Protein AF-A0A1B1PFW7-F1 (afdb_monomer_lite)

Radius of gyration: 28.51 Å; chains: 1; bounding box: 40×65×89 Å

Foldseek 3Di:
DDDDPVVVVVVCVVVPPCPPPPPPDDDPVVVCVVDPDDDQPQDDCNVVDQQDCCVRQPVHNDDLVSLCSVVVDNVVSVVVVQVSPQDFPCPVVPAPPPWDWDGDRVDIDTHDDPVDDDD

Sequence (119 aa):
MASHSRGLALLCFLLGFQHPLTAVFMNQEEANSVLHRQRRANSFFEELRSGSLERECKEEQCSFEEAREIFKSTERTRQFWVAYTDGNQCTSNPCQNGGLCVDQL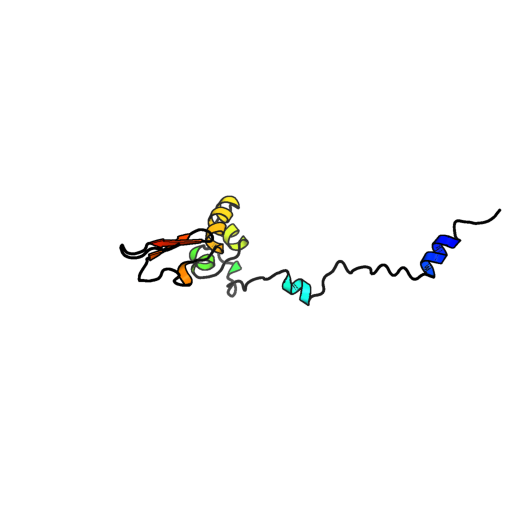QSYICFCLDDFEGR

InterPro domains:
  IPR000152 EGF-type aspartate/asparagine hydroxylation site [PS00010] (101-112)
  IPR000294 Gamma-carboxyglutamic acid-rich (GLA) domain [PF00594] (45-85)
  IPR000294 Gamma-carboxyglutamic acid-rich (GLA) domain [PR00001] (44-57)
  IPR000294 Gamma-carboxyglutamic acid-rich (GLA) domain [PR00001] (58-71)
  IPR000294 Gamma-carboxyglutamic acid-rich (GLA) domain [PR00001] (72-86)
  IPR000294 Gamma-carboxyglutamic acid-rich (GLA) domain [PS00011] (56-81)
  IPR000294 Gamma-carboxyglutamic acid-rich (GLA) domain [PS50998] (40-86)
  IPR000294 Gamma-carboxyglutamic acid-rich (GLA) domain [SM00069] (22-85)
  IPR000742 EGF-like domain [PF00008] (90-118)
  IPR000742 EGF-like domain [PS50026] (86-119)
  IPR017857 Coagulation factor-like, Gla domain superfamily [G3DSA:4.10.740.10] (41-87)
  IPR018097 EGF-like calcium-binding, conserved site [PS01187] (86-110)
  IPR035972 Gamma-carboxyglutamic acid-rich (GLA) domain superfamily [SSF57630] (40-103)
  IPR050442 Peptidase S1 family, coagulation factors [PTHR24278] (9-119)

pLDDT: mean 82.25, std 17.79, range [33.62, 98.25]

Secondary structure (DSSP, 8-state):
----SSHHHHHHHHTT-------SS--HHHHHHH-------PPTTGGGSPP-HHIIIIIS---HHHHHHHH--HHHHHHHHHHHTT--GGGG----TTPEEEEETTEEEEE--TT----

Organism: Elephas maximus (NCBI:txid9783)

Structure (mmCIF, N/CA/C/O backbone):
data_AF-A0A1B1PFW7-F1
#
_entry.id   AF-A0A1B1PFW7-F1
#
loop_
_atom_site.group_PDB
_atom_site.id
_atom_site.type_symbol
_atom_site.label_atom_id
_atom_site.label_alt_id
_atom_site.label_comp_id
_atom_site.label_asym_id
_atom_site.label_entity_id
_atom_site.label_seq_id
_atom_site.pdbx_PDB_ins_code
_atom_site.Cartn_x
_atom_site.Cartn_y
_atom_site.Cartn_z
_atom_site.occupancy
_atom_site.B_iso_or_equiv
_atom_site.auth_seq_id
_atom_site.auth_comp_id
_atom_site.auth_asym_id
_atom_site.auth_atom_id
_atom_site.pdbx_PDB_model_num
ATOM 1 N N . MET A 1 1 ? 13.696 -49.409 61.033 1.00 36.16 1 MET A N 1
ATOM 2 C CA . MET A 1 1 ? 14.524 -49.076 59.852 1.00 36.16 1 MET A CA 1
ATOM 3 C C . MET A 1 1 ? 13.789 -47.972 59.099 1.00 36.16 1 MET A C 1
ATOM 5 O O . MET A 1 1 ? 12.790 -48.239 58.460 1.00 36.16 1 MET A O 1
ATOM 9 N N . ALA A 1 2 ? 13.941 -46.726 59.544 1.00 33.62 2 ALA A N 1
ATOM 10 C CA . ALA A 1 2 ? 14.931 -45.762 59.046 1.00 33.62 2 ALA A CA 1
ATOM 11 C C . ALA A 1 2 ? 14.502 -45.110 57.712 1.00 33.62 2 ALA A C 1
ATOM 13 O O . ALA A 1 2 ? 14.844 -45.564 56.631 1.00 33.62 2 ALA A O 1
ATOM 14 N N . SER A 1 3 ? 13.706 -44.043 57.852 1.00 47.94 3 SER A N 1
ATOM 15 C CA . SER A 1 3 ? 13.808 -42.753 57.150 1.00 47.94 3 SER A CA 1
ATOM 16 C C . SER A 1 3 ? 14.718 -42.699 55.907 1.00 47.94 3 SER A C 1
ATOM 18 O O . SER A 1 3 ? 15.879 -42.306 56.009 1.00 47.94 3 SER A O 1
ATOM 20 N N . HIS A 1 4 ? 14.170 -42.963 54.718 1.00 49.62 4 HIS A N 1
ATOM 21 C CA . HIS A 1 4 ? 14.880 -42.763 53.443 1.00 49.62 4 HIS A CA 1
ATOM 22 C C . HIS A 1 4 ? 14.052 -42.045 52.365 1.00 49.62 4 HIS A C 1
ATOM 24 O O . HIS A 1 4 ? 14.143 -42.348 51.184 1.00 49.62 4 HIS A O 1
ATOM 30 N N . SER A 1 5 ? 13.286 -41.023 52.754 1.00 50.75 5 SER A N 1
ATOM 31 C CA . SER A 1 5 ? 12.630 -40.138 51.765 1.00 50.75 5 SER A CA 1
ATOM 32 C C . SER A 1 5 ? 12.727 -38.646 52.091 1.00 50.75 5 SER A C 1
ATOM 34 O O . SER A 1 5 ? 12.345 -37.815 51.277 1.00 50.75 5 SER A O 1
ATOM 36 N N . ARG A 1 6 ? 13.295 -38.277 53.248 1.00 49.84 6 ARG A N 1
ATOM 37 C CA . ARG A 1 6 ? 13.530 -36.870 53.630 1.00 49.84 6 ARG A CA 1
ATOM 38 C C . ARG A 1 6 ? 14.919 -36.344 53.245 1.00 49.84 6 ARG A C 1
ATOM 40 O O . ARG A 1 6 ? 15.094 -35.137 53.139 1.00 49.84 6 ARG A O 1
ATOM 47 N N . GLY A 1 7 ? 15.887 -37.231 52.993 1.00 47.38 7 GLY A N 1
ATOM 48 C CA . GLY A 1 7 ? 17.261 -36.849 52.635 1.00 47.38 7 GLY A CA 1
ATOM 49 C C . GLY A 1 7 ? 17.407 -36.307 51.209 1.00 47.38 7 GLY A C 1
ATOM 50 O O . GLY A 1 7 ? 18.160 -35.365 50.996 1.00 47.38 7 GLY A O 1
ATOM 51 N N . LEU A 1 8 ? 16.644 -36.840 50.248 1.00 52.03 8 LEU A N 1
ATOM 52 C CA . LEU A 1 8 ? 16.678 -36.391 48.847 1.00 52.03 8 LEU A CA 1
ATOM 53 C C . LEU A 1 8 ? 16.088 -34.985 48.662 1.00 52.03 8 LEU A C 1
ATOM 55 O O . LEU A 1 8 ? 16.629 -34.193 47.899 1.00 52.03 8 LEU A O 1
ATOM 59 N N . ALA A 1 9 ? 15.038 -34.642 49.415 1.00 51.88 9 ALA A N 1
ATOM 60 C CA . ALA A 1 9 ? 14.453 -33.301 49.385 1.00 51.88 9 ALA A CA 1
ATOM 61 C C . ALA A 1 9 ? 15.390 -32.237 49.996 1.00 51.88 9 ALA A C 1
ATOM 63 O O . ALA A 1 9 ? 15.477 -31.125 49.480 1.00 51.88 9 ALA A O 1
ATOM 64 N N . LEU A 1 10 ? 16.135 -32.584 51.056 1.00 53.25 10 LEU A N 1
ATOM 65 C CA . LEU A 1 10 ? 17.157 -31.704 51.639 1.00 53.25 10 LEU A CA 1
ATOM 66 C C . LEU A 1 10 ? 18.414 -31.582 50.761 1.00 53.25 10 LEU A C 1
ATOM 68 O O . LEU A 1 10 ? 19.032 -30.520 50.736 1.00 53.25 10 LEU A O 1
ATOM 72 N N . LEU A 1 11 ? 18.772 -32.626 50.006 1.00 52.47 11 LEU A N 1
ATOM 73 C CA . LEU A 1 11 ? 19.884 -32.582 49.049 1.00 52.47 11 LEU A CA 1
ATOM 74 C C . LEU A 1 11 ? 19.613 -31.622 47.882 1.00 52.47 11 LEU A C 1
ATOM 76 O O . LEU A 1 11 ? 20.530 -30.925 47.462 1.00 52.47 11 LEU A O 1
ATOM 80 N N . CYS A 1 12 ? 18.364 -31.493 47.421 1.00 54.59 12 CYS A N 1
ATOM 81 C CA . CYS A 1 12 ? 17.995 -30.458 46.446 1.00 54.59 12 CYS A CA 1
ATOM 82 C C . CYS A 1 12 ? 18.120 -29.027 47.003 1.00 54.59 12 CYS A C 1
ATOM 84 O O . CYS A 1 12 ? 18.422 -28.112 46.242 1.00 54.59 12 CYS A O 1
ATOM 86 N N . PHE A 1 13 ? 17.939 -28.834 48.316 1.00 52.47 13 PHE A N 1
ATOM 87 C CA . PHE A 1 13 ? 18.110 -27.533 48.980 1.00 52.47 13 PHE A CA 1
ATOM 88 C C . PHE A 1 13 ? 19.586 -27.150 49.185 1.00 52.47 13 PHE A C 1
ATOM 90 O O . PHE A 1 13 ? 19.912 -25.966 49.174 1.00 52.47 13 PHE A O 1
ATOM 97 N N . LEU A 1 14 ? 20.481 -28.132 49.352 1.00 57.41 14 LEU A N 1
ATOM 98 C CA . LEU A 1 14 ? 21.918 -27.906 49.569 1.00 57.41 14 LEU A CA 1
ATOM 99 C C . LEU A 1 14 ? 22.746 -27.898 48.275 1.00 57.41 14 LEU A C 1
ATOM 101 O O . LEU A 1 14 ? 23.817 -27.300 48.251 1.00 57.41 14 LEU A O 1
ATOM 105 N N . LEU A 1 15 ? 22.255 -28.517 47.196 1.00 58.47 15 LEU A N 1
ATOM 106 C CA . LEU A 1 15 ? 22.923 -28.541 45.887 1.00 58.47 15 LEU A CA 1
ATOM 107 C C . LEU A 1 15 ? 22.436 -27.460 44.923 1.00 58.47 15 LEU A C 1
ATOM 109 O O . LEU A 1 15 ? 22.653 -27.597 43.724 1.00 58.47 15 LEU A O 1
ATOM 113 N N . GLY A 1 16 ? 21.793 -26.401 45.430 1.00 57.06 16 GLY A N 1
ATOM 114 C CA . GLY A 1 16 ? 21.559 -25.177 44.669 1.00 57.06 16 GLY A CA 1
ATOM 115 C C . GLY A 1 16 ? 21.078 -25.436 43.245 1.00 57.06 16 GLY A C 1
ATOM 116 O O . GLY A 1 16 ? 21.650 -24.884 42.309 1.00 57.06 16 GLY A O 1
ATOM 117 N N . PHE A 1 17 ? 20.040 -26.263 43.064 1.00 53.50 17 PHE A N 1
ATOM 118 C CA . PHE A 1 17 ? 19.284 -26.252 41.814 1.00 53.50 17 PHE A CA 1
ATOM 119 C C . PHE A 1 17 ? 18.524 -24.923 41.759 1.00 53.50 17 PHE A C 1
ATOM 121 O O . PHE A 1 17 ? 17.306 -24.855 41.911 1.00 53.50 17 PHE A O 1
ATOM 128 N N . GLN A 1 18 ? 19.276 -23.846 41.537 1.00 57.50 18 GLN A N 1
ATOM 129 C CA . GLN A 1 18 ? 18.803 -22.668 40.851 1.00 57.50 18 GLN A CA 1
ATOM 130 C C . GLN A 1 18 ? 18.460 -23.154 39.447 1.00 57.50 18 GLN A C 1
ATOM 132 O O . GLN A 1 18 ? 19.242 -23.016 38.514 1.00 57.50 18 GLN A O 1
ATOM 137 N N . HIS A 1 19 ? 17.284 -23.765 39.290 1.00 55.59 19 HIS A N 1
ATOM 138 C CA . HIS A 1 19 ? 16.594 -23.554 38.035 1.00 55.59 19 HIS A CA 1
ATOM 139 C C . HIS A 1 19 ? 16.508 -22.036 37.928 1.00 55.59 19 HIS A C 1
ATOM 141 O O . HIS A 1 19 ? 15.907 -21.425 38.823 1.00 55.59 19 HIS A O 1
ATOM 147 N N . PRO A 1 20 ? 17.150 -21.398 36.933 1.00 57.84 20 PRO A N 1
ATOM 148 C CA . PRO A 1 20 ? 16.760 -20.043 36.645 1.00 57.84 20 PRO A CA 1
ATOM 149 C C . PRO A 1 20 ? 15.265 -20.170 36.375 1.00 57.84 20 PRO A C 1
ATOM 151 O O . PRO A 1 20 ? 14.850 -20.901 35.474 1.00 57.84 20 PRO A O 1
ATOM 154 N N . LEU A 1 21 ? 14.442 -19.537 37.212 1.00 58.78 21 LEU A N 1
ATOM 155 C CA . LEU A 1 21 ? 13.134 -19.113 36.757 1.00 58.78 21 LEU A CA 1
ATOM 156 C C . LEU A 1 21 ? 13.477 -18.148 35.632 1.00 58.78 21 LEU A C 1
ATOM 158 O O . LEU A 1 21 ? 13.704 -16.965 35.87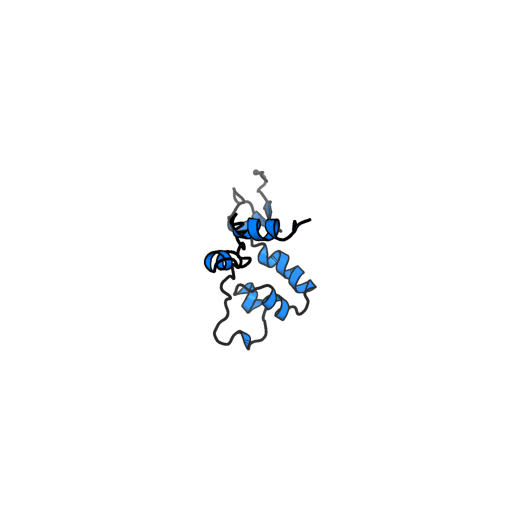1 1.00 58.78 21 LEU A O 1
ATOM 162 N N . THR A 1 22 ? 13.687 -18.699 34.437 1.00 63.56 22 THR A N 1
ATOM 163 C CA . THR A 1 22 ? 13.806 -17.942 33.212 1.00 63.56 22 THR A CA 1
ATOM 164 C C . THR A 1 22 ? 12.557 -17.096 33.221 1.00 63.56 22 THR A C 1
ATOM 166 O O . THR A 1 22 ? 11.438 -17.613 33.195 1.00 63.56 22 THR A O 1
ATOM 169 N N . ALA A 1 23 ? 12.746 -15.802 33.470 1.00 65.69 23 ALA A N 1
ATOM 170 C CA . ALA A 1 23 ? 11.640 -14.882 33.541 1.00 65.69 23 ALA A CA 1
ATOM 171 C C . ALA A 1 23 ? 10.907 -15.030 32.209 1.00 65.69 23 ALA A C 1
ATOM 173 O O . ALA A 1 23 ? 11.471 -14.779 31.150 1.00 65.69 23 ALA A O 1
ATOM 174 N N . VAL A 1 24 ? 9.664 -15.511 32.263 1.00 70.88 24 VAL A N 1
ATOM 175 C CA . VAL A 1 24 ? 8.799 -15.619 31.076 1.00 70.88 24 VAL A CA 1
ATOM 176 C C . VAL A 1 24 ? 8.544 -14.221 30.490 1.00 70.88 24 VAL A C 1
ATOM 178 O O . VAL A 1 24 ? 8.172 -14.071 29.331 1.00 70.88 24 VAL A O 1
ATOM 181 N N . PHE A 1 25 ? 8.781 -13.187 31.297 1.00 73.88 25 PHE A N 1
ATOM 182 C CA . PHE A 1 25 ? 8.676 -11.791 30.931 1.00 73.88 25 PHE A CA 1
ATOM 183 C C . PHE A 1 25 ? 9.995 -11.290 30.335 1.00 73.88 25 PHE A C 1
ATOM 185 O O . PHE A 1 25 ? 11.008 -11.214 31.029 1.00 73.88 25 PHE A O 1
ATOM 192 N N . MET A 1 26 ? 9.947 -10.926 29.051 1.00 77.75 26 MET A N 1
ATOM 193 C CA . MET A 1 26 ? 10.997 -10.159 28.378 1.00 77.75 26 MET A CA 1
ATOM 194 C C . MET A 1 26 ? 11.180 -8.803 29.063 1.00 77.75 26 MET A C 1
ATOM 196 O O . MET A 1 26 ? 10.228 -8.243 29.620 1.00 77.75 26 MET A O 1
ATOM 200 N N . ASN A 1 27 ? 12.391 -8.254 29.003 1.00 84.75 27 ASN A N 1
ATOM 201 C CA . ASN A 1 27 ? 12.623 -6.899 29.493 1.00 84.75 27 ASN A CA 1
ATOM 202 C C . ASN A 1 27 ? 11.977 -5.857 28.552 1.00 84.75 27 ASN A C 1
ATOM 204 O O . ASN A 1 27 ? 11.593 -6.168 27.427 1.00 84.75 27 ASN A O 1
ATOM 208 N N . GLN A 1 28 ? 11.819 -4.613 29.017 1.00 77.00 28 GLN A N 1
ATOM 209 C CA . GLN A 1 28 ? 11.130 -3.563 28.253 1.00 77.00 28 GLN A CA 1
ATOM 210 C C . GLN A 1 28 ? 11.789 -3.289 26.892 1.00 77.00 28 GLN A C 1
ATOM 212 O O . GLN A 1 28 ? 11.093 -2.984 25.928 1.00 77.00 28 GLN A O 1
ATOM 217 N N . GLU A 1 29 ? 13.115 -3.386 26.807 1.00 80.44 29 GLU A N 1
ATOM 218 C CA . GLU A 1 29 ? 13.874 -3.129 25.582 1.00 80.44 29 GLU A CA 1
ATOM 219 C C . GLU A 1 29 ? 13.622 -4.226 24.538 1.00 80.44 29 GLU A C 1
ATOM 221 O O . GLU A 1 29 ? 13.248 -3.931 23.402 1.00 80.44 29 GLU A O 1
ATOM 226 N N . GLU A 1 30 ? 13.690 -5.489 24.957 1.00 81.81 30 GLU A N 1
ATOM 227 C CA . GLU A 1 30 ? 13.323 -6.654 24.150 1.00 81.81 30 GLU A CA 1
ATOM 228 C C . GLU A 1 30 ? 11.846 -6.608 23.751 1.00 81.81 30 GLU A C 1
ATOM 230 O O . GLU A 1 30 ? 11.518 -6.773 22.579 1.00 81.81 30 GLU A O 1
ATOM 235 N N . ALA A 1 31 ? 10.942 -6.302 24.682 1.00 78.56 31 ALA A N 1
ATOM 236 C CA . ALA A 1 31 ? 9.510 -6.215 24.406 1.00 78.56 31 ALA A CA 1
ATOM 237 C C . ALA A 1 31 ? 9.171 -5.107 23.393 1.00 78.56 31 ALA A C 1
ATOM 239 O O . ALA A 1 31 ? 8.307 -5.297 22.534 1.00 78.56 31 ALA A O 1
ATOM 240 N N . ASN A 1 32 ? 9.883 -3.977 23.440 1.00 74.56 32 ASN A N 1
ATOM 241 C CA . ASN A 1 32 ? 9.738 -2.890 22.471 1.00 74.56 32 ASN A CA 1
ATOM 242 C C . ASN A 1 32 ? 10.256 -3.268 21.072 1.00 74.56 32 ASN A C 1
ATOM 244 O O . ASN A 1 32 ? 9.803 -2.686 20.088 1.00 74.56 32 ASN A O 1
ATOM 248 N N . SER A 1 33 ? 11.168 -4.240 20.968 1.00 76.38 33 SER A N 1
ATOM 249 C CA . SER A 1 33 ? 11.630 -4.770 19.677 1.00 76.38 33 SER A CA 1
ATOM 250 C C . SER A 1 33 ? 10.621 -5.723 19.019 1.00 76.38 33 SER A C 1
ATOM 252 O O . SER A 1 33 ? 10.627 -5.881 17.801 1.00 76.38 33 SER A O 1
ATOM 254 N N . VAL A 1 34 ? 9.719 -6.328 19.804 1.00 76.25 34 VAL A N 1
ATOM 255 C CA . VAL A 1 34 ? 8.725 -7.295 19.302 1.00 76.25 34 VAL A CA 1
ATOM 256 C C . VAL A 1 34 ? 7.545 -6.602 18.617 1.00 76.25 34 VAL A C 1
ATOM 258 O O . VAL A 1 34 ? 6.985 -7.133 17.659 1.00 76.25 34 VAL A O 1
ATOM 261 N N . LEU A 1 35 ? 7.163 -5.407 19.076 1.00 65.88 35 LEU A N 1
ATOM 262 C CA . LEU A 1 35 ? 6.047 -4.641 18.520 1.00 65.88 35 LEU A CA 1
ATOM 263 C C . LEU A 1 35 ? 6.545 -3.357 17.850 1.00 65.88 35 LEU A C 1
ATOM 265 O O . LEU A 1 35 ? 6.534 -2.280 18.445 1.00 65.88 35 LEU A O 1
ATOM 269 N N . HIS A 1 36 ? 6.893 -3.434 16.565 1.00 59.22 36 HIS A N 1
ATOM 270 C CA . HIS A 1 36 ? 7.035 -2.237 15.735 1.00 59.22 36 HIS A CA 1
ATOM 271 C C . HIS A 1 36 ? 5.656 -1.664 15.389 1.00 59.22 36 HIS A C 1
ATOM 273 O O . HIS A 1 36 ? 5.098 -1.908 14.320 1.00 59.22 36 HIS A O 1
ATOM 279 N N . ARG A 1 37 ? 5.080 -0.877 16.302 1.00 57.53 37 ARG A N 1
ATOM 280 C CA . ARG A 1 37 ? 3.914 -0.051 15.978 1.00 57.53 37 ARG A CA 1
ATOM 281 C C . ARG A 1 37 ? 4.401 1.169 15.192 1.00 57.53 37 ARG A C 1
ATOM 283 O O . ARG A 1 37 ? 4.942 2.101 15.782 1.00 57.53 37 ARG A O 1
ATOM 290 N N . GLN A 1 38 ? 4.217 1.152 13.871 1.00 60.69 38 GLN A N 1
ATOM 291 C CA . GLN A 1 38 ? 4.372 2.343 13.027 1.00 60.69 38 GLN A CA 1
ATOM 292 C C . GLN A 1 38 ? 3.569 3.511 13.626 1.00 60.69 38 GLN A C 1
ATOM 294 O O . GLN A 1 38 ? 2.511 3.296 14.234 1.00 60.69 38 GLN A O 1
ATOM 299 N N . ARG A 1 39 ? 4.085 4.744 13.509 1.00 54.06 39 ARG A N 1
ATOM 300 C CA . ARG A 1 39 ? 3.342 5.934 13.952 1.00 54.06 39 ARG A CA 1
ATOM 301 C C . ARG A 1 39 ? 2.028 5.976 13.176 1.00 54.06 39 ARG A C 1
ATOM 303 O O . ARG A 1 39 ? 2.047 6.152 11.967 1.00 54.06 39 ARG A O 1
ATOM 310 N N . ARG A 1 40 ? 0.912 5.826 13.889 1.00 61.94 40 ARG A N 1
ATOM 311 C CA . ARG A 1 40 ? -0.418 6.115 13.344 1.00 61.94 40 ARG A CA 1
ATOM 312 C C . ARG A 1 40 ? -0.477 7.601 13.014 1.00 61.94 40 ARG A C 1
ATOM 314 O O . ARG A 1 40 ? 0.041 8.404 13.795 1.00 61.94 40 ARG A O 1
ATOM 321 N N . ALA A 1 41 ? -1.089 7.953 11.896 1.00 63.44 41 ALA A N 1
ATOM 322 C CA . ALA A 1 41 ? -1.206 9.336 11.450 1.00 63.44 41 ALA A CA 1
ATOM 323 C C . ALA A 1 41 ? -2.365 10.095 12.131 1.00 63.44 41 ALA A C 1
ATOM 325 O O . ALA A 1 41 ? -2.809 11.116 11.638 1.00 63.44 41 ALA A O 1
ATOM 326 N N . ASN A 1 42 ? -2.810 9.658 13.312 1.00 65.94 42 ASN A N 1
ATOM 327 C CA . ASN A 1 42 ? -4.046 10.161 13.906 1.00 65.94 42 ASN A CA 1
ATOM 328 C C . ASN A 1 42 ? -3.815 11.559 14.508 1.00 65.94 42 ASN A C 1
ATOM 330 O O . ASN A 1 42 ? -3.042 11.745 15.456 1.00 65.94 42 ASN A O 1
ATOM 334 N N . SER A 1 43 ? -4.502 12.551 13.952 1.00 77.12 43 SER A N 1
ATOM 335 C CA . SER A 1 43 ? -4.554 13.930 14.430 1.00 77.12 43 SER A CA 1
ATOM 336 C C . SER A 1 43 ? -5.494 14.092 15.639 1.00 77.12 43 SER A C 1
ATOM 338 O O . SER A 1 43 ? -6.221 13.179 16.045 1.00 77.12 43 SER A O 1
ATOM 340 N N . PHE A 1 44 ? -5.475 15.266 16.280 1.00 81.19 44 PHE A N 1
ATOM 341 C CA . PHE A 1 44 ? -6.311 15.532 17.456 1.00 81.19 44 PHE A CA 1
ATOM 342 C C . PHE A 1 44 ? -7.810 15.379 17.121 1.00 81.19 44 PHE A C 1
ATOM 344 O O . PHE A 1 44 ? -8.334 16.100 16.274 1.00 81.19 44 PHE A O 1
ATOM 351 N N . PHE A 1 45 ? -8.488 14.453 17.815 1.00 83.31 45 PHE A N 1
ATOM 352 C CA . PHE A 1 45 ? -9.893 14.046 17.616 1.00 83.31 45 PHE A CA 1
ATOM 353 C C . PHE A 1 45 ? -10.232 13.296 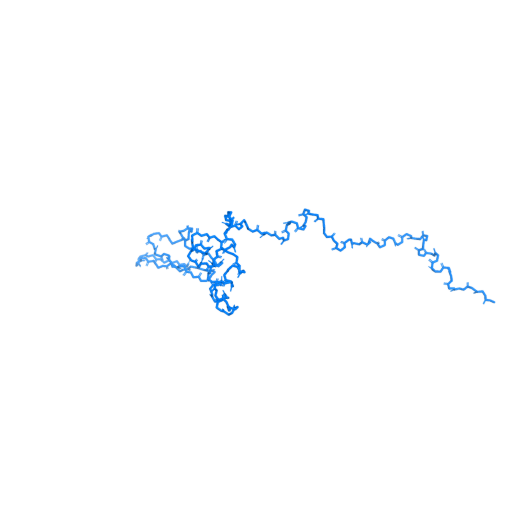16.315 1.00 83.31 45 PHE A C 1
ATOM 355 O O . PHE A 1 45 ? -11.412 13.154 15.991 1.00 83.31 45 PHE A O 1
ATOM 362 N N . GLU A 1 46 ? -9.246 12.775 15.590 1.00 85.81 46 GLU A N 1
ATOM 363 C CA . GLU A 1 46 ? -9.481 12.000 14.362 1.00 85.81 46 GLU A CA 1
ATOM 364 C C . GLU A 1 46 ? -10.378 10.776 14.575 1.00 85.81 46 GLU A C 1
ATOM 366 O O . GLU A 1 46 ? -11.306 10.561 13.806 1.00 85.81 46 GLU A O 1
ATOM 371 N N . GLU A 1 47 ? -10.194 10.075 15.694 1.00 85.88 47 GLU A N 1
ATOM 372 C CA . GLU A 1 47 ? -10.969 8.889 16.101 1.00 85.88 47 GLU A CA 1
ATOM 373 C C . GLU A 1 47 ? -12.477 9.155 16.277 1.00 85.88 47 GLU A C 1
ATOM 375 O O . GLU A 1 47 ? -13.279 8.229 16.350 1.00 85.88 47 GLU A O 1
ATOM 380 N N . LEU A 1 48 ? -12.893 10.423 16.393 1.00 88.00 48 LEU A N 1
ATOM 381 C CA . LEU A 1 48 ? -14.315 10.778 16.456 1.00 88.00 48 LEU A CA 1
ATOM 382 C C . LEU A 1 48 ? -14.953 10.839 15.057 1.00 88.00 48 LEU A C 1
ATOM 384 O O . LEU A 1 48 ? -16.180 10.850 14.928 1.00 88.00 48 LEU A O 1
ATOM 388 N N . ARG A 1 49 ? -14.139 10.922 14.001 1.00 87.75 49 ARG A N 1
ATOM 389 C CA . ARG A 1 49 ? -14.599 10.940 12.612 1.00 87.75 49 ARG A CA 1
ATOM 390 C C . ARG A 1 49 ? -14.862 9.512 12.145 1.00 87.75 49 ARG A C 1
ATOM 392 O O . ARG A 1 49 ? -14.254 8.559 12.607 1.00 87.75 49 ARG A O 1
ATOM 399 N N . SER A 1 50 ? -15.772 9.358 11.188 1.00 89.94 50 SER A N 1
ATOM 400 C CA . SER A 1 50 ? -15.961 8.066 10.530 1.00 89.94 50 SER A CA 1
ATOM 401 C C . SER A 1 50 ? -14.739 7.712 9.681 1.00 89.94 50 SER A C 1
ATOM 403 O O . SER A 1 50 ? -14.269 8.569 8.917 1.00 89.94 50 SER A O 1
ATOM 405 N N . GLY A 1 51 ? -14.320 6.446 9.745 1.00 90.31 51 GLY A N 1
ATOM 406 C CA . GLY A 1 51 ? -13.254 5.890 8.912 1.00 90.31 51 GLY A CA 1
ATOM 407 C C . GLY A 1 51 ? -13.432 6.223 7.429 1.00 90.31 51 GLY A C 1
ATOM 408 O O . GLY A 1 51 ? -14.539 6.117 6.886 1.00 90.31 51 GLY A O 1
ATOM 409 N N . SER A 1 52 ? -12.355 6.651 6.772 1.00 95.38 52 SER A N 1
ATOM 410 C CA . SER A 1 52 ? -12.348 6.999 5.344 1.00 95.38 52 SER A CA 1
ATOM 411 C C . SER A 1 52 ? -11.125 6.418 4.651 1.00 95.38 52 SER A C 1
ATOM 413 O O . SER A 1 52 ? -10.002 6.765 4.999 1.00 95.38 52 SER A O 1
ATOM 415 N N . LEU A 1 53 ? -11.348 5.603 3.612 1.00 95.75 53 LEU A N 1
ATOM 416 C CA . LEU A 1 53 ? -10.266 4.980 2.840 1.00 95.75 53 LEU A CA 1
ATOM 417 C C . LEU A 1 53 ? -9.299 6.006 2.243 1.00 95.75 53 LEU A C 1
ATOM 419 O O . LEU A 1 53 ? -8.100 5.760 2.210 1.00 95.75 53 LEU A O 1
ATOM 423 N N . GLU A 1 54 ? -9.825 7.132 1.757 1.00 95.88 54 GLU A N 1
ATOM 424 C CA . GLU A 1 54 ? -9.003 8.179 1.148 1.00 95.88 54 GLU A CA 1
ATOM 425 C C . GLU A 1 54 ? -8.069 8.806 2.183 1.00 95.88 54 GLU A C 1
ATOM 427 O O . GLU A 1 54 ? -6.856 8.788 2.014 1.00 95.88 54 GLU A O 1
ATOM 432 N N . ARG A 1 55 ? -8.640 9.275 3.295 1.00 93.88 55 ARG A N 1
ATOM 433 C CA . ARG A 1 55 ? -7.900 9.998 4.329 1.00 93.88 55 ARG A CA 1
ATOM 434 C C . ARG A 1 55 ? -6.890 9.094 5.030 1.00 93.88 55 ARG A C 1
ATOM 436 O O . ARG A 1 55 ? -5.720 9.420 5.098 1.00 93.88 55 ARG A O 1
ATOM 443 N N . GLU A 1 56 ? -7.334 7.936 5.508 1.00 93.69 56 GLU A N 1
ATOM 444 C CA . GLU A 1 56 ? -6.519 7.127 6.420 1.00 93.69 56 GLU A CA 1
ATOM 445 C C . GLU A 1 56 ? -5.537 6.208 5.689 1.00 93.69 56 GLU A C 1
ATOM 447 O O . GLU A 1 56 ? -4.466 5.934 6.217 1.00 93.69 56 GLU A O 1
ATOM 452 N N . CYS A 1 57 ? -5.875 5.715 4.491 1.00 93.62 57 CYS A N 1
ATOM 453 C CA . CYS A 1 57 ? -5.071 4.695 3.804 1.00 93.62 57 CYS A CA 1
ATOM 454 C C . CYS A 1 57 ? -4.467 5.142 2.461 1.00 93.62 57 CYS A C 1
ATOM 456 O O . CYS A 1 57 ? -3.701 4.376 1.876 1.00 93.62 57 CYS A O 1
ATOM 458 N N . LYS A 1 58 ? -4.837 6.308 1.911 1.00 93.69 58 LYS A N 1
ATOM 459 C CA . LYS A 1 58 ? -4.216 6.834 0.678 1.00 93.69 58 LYS A CA 1
ATOM 460 C C . LYS A 1 58 ? -3.439 8.119 0.915 1.00 93.69 58 LYS A C 1
ATOM 462 O O . LYS A 1 58 ? -2.332 8.252 0.403 1.00 93.69 58 LYS A O 1
ATOM 467 N N . GLU A 1 59 ? -4.025 9.060 1.649 1.00 93.19 59 GLU A N 1
ATOM 468 C CA . GLU A 1 59 ? -3.339 10.278 2.091 1.00 93.19 59 GLU A CA 1
ATOM 469 C C . GLU A 1 59 ? -2.387 9.963 3.258 1.00 93.19 59 GLU A C 1
ATOM 471 O O . GLU A 1 59 ? -1.317 10.563 3.372 1.00 93.19 59 GLU A O 1
ATOM 476 N N . GLU A 1 60 ? -2.746 8.969 4.073 1.00 92.00 60 GLU A N 1
ATOM 477 C CA . GLU A 1 60 ? -2.004 8.520 5.249 1.00 92.00 60 GLU A CA 1
ATOM 478 C C . GLU A 1 60 ? -1.709 7.008 5.218 1.00 92.00 60 GLU A C 1
ATOM 480 O O . GLU A 1 60 ? -2.113 6.282 4.306 1.00 92.00 60 GLU A O 1
ATOM 485 N N . GLN A 1 61 ? -0.972 6.531 6.230 1.00 91.44 61 GLN A N 1
ATOM 486 C CA . GLN A 1 61 ? -0.777 5.104 6.478 1.00 91.44 61 GLN A CA 1
ATOM 487 C C . GLN A 1 61 ? -1.721 4.605 7.573 1.00 91.44 61 GLN A C 1
ATOM 489 O O . GLN A 1 61 ? -1.518 4.889 8.756 1.00 91.44 61 GLN A O 1
ATOM 494 N N . CYS A 1 62 ? -2.676 3.768 7.180 1.00 92.62 62 CYS A N 1
ATOM 495 C CA . CYS A 1 62 ? -3.574 3.068 8.087 1.00 92.62 62 CYS A CA 1
ATOM 496 C C . CYS A 1 62 ? -3.048 1.686 8.497 1.00 92.62 62 CYS A C 1
ATOM 498 O O . CYS A 1 62 ? -2.257 1.036 7.804 1.00 92.62 62 CYS A O 1
ATOM 500 N N . SER A 1 63 ? -3.546 1.216 9.634 1.00 92.50 63 SER A N 1
ATOM 501 C CA . SER A 1 63 ? -3.421 -0.136 10.166 1.00 92.50 63 SER A CA 1
ATOM 502 C C . SER A 1 63 ? -4.540 -1.058 9.665 1.00 92.50 63 SER A C 1
ATOM 504 O O . SER A 1 63 ? -5.560 -0.615 9.138 1.00 92.50 63 SER A O 1
ATOM 506 N N . PHE A 1 64 ? -4.380 -2.371 9.875 1.00 94.88 64 PHE A N 1
ATOM 507 C CA . PHE A 1 64 ? -5.400 -3.354 9.487 1.00 94.88 64 PHE A CA 1
ATOM 508 C C . PHE A 1 64 ? -6.743 -3.091 10.180 1.00 94.88 64 PHE A C 1
ATOM 510 O O . PHE A 1 64 ? -7.797 -3.369 9.614 1.00 94.88 64 PHE A O 1
ATOM 517 N N . GLU A 1 65 ? -6.708 -2.566 11.407 1.00 93.88 65 GLU A N 1
ATOM 518 C CA . GLU A 1 65 ? -7.908 -2.279 12.188 1.00 93.88 65 GLU A CA 1
ATOM 519 C C . GLU A 1 65 ? -8.667 -1.069 11.633 1.00 93.88 65 GLU A C 1
ATOM 521 O O . GLU A 1 65 ? -9.861 -1.189 11.387 1.00 93.88 65 GLU A O 1
ATOM 526 N N . GLU A 1 66 ? -7.975 0.025 11.307 1.00 94.00 66 GLU A N 1
ATOM 527 C CA . GLU A 1 66 ? -8.573 1.198 10.642 1.00 94.00 66 GLU A CA 1
ATOM 528 C C . GLU A 1 66 ? -9.193 0.795 9.285 1.00 94.00 66 GLU A C 1
ATOM 530 O O . GLU A 1 66 ? -10.361 1.070 8.998 1.00 94.00 66 GLU A O 1
ATOM 535 N N . ALA A 1 67 ? -8.487 -0.017 8.486 1.00 96.25 67 ALA A N 1
ATOM 536 C CA . ALA A 1 67 ? -9.055 -0.589 7.262 1.00 96.25 67 ALA A CA 1
ATOM 537 C C . ALA A 1 67 ? -10.285 -1.487 7.539 1.00 96.25 67 ALA A C 1
ATOM 539 O O . ALA A 1 67 ? -11.249 -1.508 6.765 1.00 96.25 67 ALA A O 1
ATOM 540 N N . ARG A 1 68 ? -10.298 -2.243 8.643 1.00 96.69 68 ARG A N 1
ATOM 541 C CA . ARG A 1 68 ? -11.441 -3.079 9.048 1.00 96.69 68 ARG A CA 1
ATOM 542 C C . ARG A 1 68 ? -12.655 -2.252 9.451 1.00 96.69 68 ARG A C 1
ATOM 544 O O . ARG A 1 68 ? -13.774 -2.673 9.149 1.00 96.69 68 ARG A O 1
ATOM 551 N N . GLU A 1 69 ? -12.461 -1.094 10.065 1.00 94.56 69 GLU A N 1
ATOM 552 C CA . GLU A 1 69 ? -13.536 -0.155 10.400 1.00 94.56 69 GLU A CA 1
ATOM 553 C C . GLU A 1 69 ? -14.197 0.432 9.143 1.00 94.56 69 GLU A C 1
ATOM 555 O O . GLU A 1 69 ? -15.426 0.557 9.089 1.00 94.56 69 GLU A O 1
ATOM 560 N N . ILE A 1 70 ? -13.406 0.687 8.095 1.00 95.94 70 ILE A N 1
ATOM 561 C CA . ILE A 1 70 ? -13.890 1.157 6.789 1.00 95.94 70 ILE A CA 1
ATOM 562 C C . ILE A 1 70 ? -14.684 0.061 6.060 1.00 95.94 70 ILE A C 1
ATOM 564 O O . ILE A 1 70 ? -15.838 0.267 5.672 1.00 95.94 70 ILE A O 1
ATOM 568 N N . PHE A 1 71 ? -14.090 -1.122 5.865 1.00 97.19 71 PHE A N 1
ATOM 569 C CA . PHE A 1 71 ? -14.701 -2.188 5.055 1.00 97.19 71 PHE A CA 1
ATOM 570 C C . PHE A 1 71 ? -15.763 -3.005 5.800 1.00 97.19 71 PHE A C 1
ATOM 572 O O . PHE A 1 71 ? -16.576 -3.676 5.155 1.00 97.19 71 PHE A O 1
ATOM 579 N N . LYS A 1 72 ? -15.751 -2.985 7.140 1.00 96.75 72 LYS A N 1
ATOM 580 C CA . LYS A 1 72 ? -16.670 -3.709 8.043 1.00 96.75 72 LYS A CA 1
ATOM 581 C C . LYS A 1 72 ? -16.755 -5.221 7.798 1.00 96.75 72 LYS A C 1
ATOM 583 O O . LYS A 1 72 ? -17.682 -5.884 8.256 1.00 96.75 72 LYS A O 1
ATOM 588 N N . SER A 1 73 ? -15.797 -5.782 7.065 1.00 98.06 73 SER A N 1
ATOM 589 C CA . SER A 1 73 ? -15.739 -7.191 6.692 1.00 98.06 73 SER A CA 1
ATOM 590 C C . SER A 1 73 ? -14.290 -7.623 6.631 1.00 98.06 73 SER A C 1
ATOM 592 O O . SER A 1 73 ? -13.519 -7.091 5.839 1.00 98.06 73 SER A O 1
ATOM 594 N N . THR A 1 74 ? -13.936 -8.633 7.421 1.00 97.38 74 THR A N 1
ATOM 595 C CA . THR A 1 74 ? -12.564 -9.141 7.462 1.00 97.38 74 THR A CA 1
ATOM 596 C C . THR A 1 74 ? -12.102 -9.670 6.106 1.00 97.38 74 THR A C 1
ATOM 598 O O . THR A 1 74 ? -10.929 -9.547 5.780 1.00 97.38 74 THR A O 1
ATOM 601 N N . GLU A 1 75 ? -13.008 -10.231 5.304 1.00 98.25 75 GLU A N 1
ATOM 602 C CA . GLU A 1 75 ? -12.683 -10.726 3.964 1.00 98.25 75 GLU A CA 1
ATOM 603 C C . GLU A 1 75 ? -12.296 -9.578 3.028 1.00 98.25 75 GLU A C 1
ATOM 605 O O . GLU A 1 75 ? -11.214 -9.582 2.448 1.00 98.25 75 GLU A O 1
ATOM 610 N N . ARG A 1 76 ? -13.130 -8.534 2.962 1.00 97.88 76 ARG A N 1
ATOM 611 C CA . ARG A 1 76 ? -12.842 -7.345 2.146 1.00 97.88 76 ARG A CA 1
ATOM 612 C C . ARG A 1 76 ? -11.586 -6.623 2.621 1.00 97.88 76 ARG A C 1
ATOM 614 O O . ARG A 1 76 ? -10.775 -6.212 1.798 1.00 97.88 76 ARG A O 1
ATOM 621 N N . THR A 1 77 ? -11.395 -6.515 3.937 1.00 97.88 77 THR A N 1
ATOM 622 C CA . THR A 1 77 ? -10.176 -5.932 4.503 1.00 97.88 77 THR A CA 1
ATOM 623 C C . THR A 1 77 ? -8.950 -6.723 4.082 1.00 97.88 77 THR A C 1
ATOM 625 O O . THR A 1 77 ? -7.987 -6.109 3.655 1.00 97.88 77 THR A O 1
ATOM 628 N N . ARG A 1 78 ? -8.970 -8.063 4.128 1.00 97.75 78 ARG A N 1
ATOM 629 C CA . ARG A 1 78 ? -7.836 -8.885 3.670 1.00 97.75 78 ARG A CA 1
ATOM 630 C C . ARG A 1 78 ? -7.553 -8.713 2.183 1.00 97.75 78 ARG A C 1
ATOM 632 O O . ARG A 1 78 ? -6.392 -8.572 1.823 1.00 97.75 78 ARG A O 1
ATOM 639 N N . GLN A 1 79 ? -8.590 -8.687 1.347 1.00 96.94 79 GLN A N 1
ATOM 640 C CA . GLN A 1 79 ? -8.442 -8.476 -0.097 1.00 96.94 79 GLN A CA 1
ATOM 641 C C . GLN A 1 79 ? -7.743 -7.148 -0.408 1.00 96.94 79 GLN A C 1
ATOM 643 O O . GLN A 1 79 ? -6.838 -7.108 -1.233 1.00 96.94 79 GLN A O 1
ATOM 648 N N . PHE A 1 80 ? -8.117 -6.079 0.297 1.00 96.62 80 PHE A N 1
ATOM 649 C CA . PHE A 1 80 ? -7.427 -4.793 0.220 1.00 96.62 80 PHE A CA 1
ATOM 650 C C . PHE A 1 80 ? -6.002 -4.860 0.797 1.00 96.62 80 PHE A C 1
ATOM 652 O O . PHE A 1 80 ? -5.050 -4.391 0.176 1.00 96.62 80 PHE A O 1
ATOM 659 N N . TRP A 1 81 ? -5.854 -5.461 1.978 1.00 96.81 81 TRP A N 1
ATOM 660 C CA . TRP A 1 81 ? -4.627 -5.429 2.771 1.00 96.81 81 TRP A CA 1
ATOM 661 C C . TRP A 1 81 ? -3.446 -6.097 2.075 1.00 96.81 81 TRP A C 1
ATOM 663 O O . TRP A 1 81 ? -2.334 -5.587 2.157 1.00 96.81 81 TRP A O 1
ATOM 673 N N . VAL A 1 82 ? -3.698 -7.202 1.362 1.00 95.94 82 VAL A N 1
ATOM 674 C CA . VAL A 1 82 ? -2.664 -7.935 0.619 1.00 95.94 82 VAL A CA 1
ATOM 675 C C . VAL A 1 82 ? -1.920 -7.012 -0.345 1.00 95.94 82 VAL A C 1
ATOM 677 O O . VAL A 1 82 ? -0.698 -7.018 -0.331 1.00 95.94 82 VAL A O 1
ATOM 680 N N . ALA A 1 83 ? -2.631 -6.196 -1.127 1.00 94.31 83 ALA A N 1
ATOM 681 C CA . ALA A 1 83 ? -2.000 -5.246 -2.044 1.00 94.31 83 ALA A CA 1
ATOM 682 C C . ALA A 1 83 ? -1.464 -4.004 -1.313 1.00 94.31 83 ALA A C 1
ATOM 684 O O . ALA A 1 83 ? -0.382 -3.519 -1.616 1.00 94.31 83 ALA A O 1
ATOM 685 N N . TYR A 1 84 ? -2.199 -3.499 -0.319 1.00 94.94 84 TYR A N 1
ATOM 686 C CA . TYR A 1 84 ? -1.830 -2.282 0.407 1.00 94.94 84 TYR A CA 1
ATOM 687 C C . TYR A 1 84 ? -0.478 -2.390 1.135 1.00 94.94 84 TYR A C 1
ATOM 689 O O . TYR A 1 84 ? 0.309 -1.446 1.108 1.00 94.94 84 TYR A O 1
ATOM 697 N N . THR A 1 85 ? -0.178 -3.533 1.764 1.00 95.06 85 THR A N 1
ATOM 698 C CA . THR A 1 85 ? 1.096 -3.718 2.487 1.00 95.06 85 THR A CA 1
ATOM 699 C C . THR A 1 85 ? 2.253 -4.205 1.630 1.00 95.06 85 THR A C 1
ATOM 701 O O . THR A 1 85 ? 3.383 -4.220 2.111 1.00 95.06 85 THR A O 1
ATOM 704 N N . ASP A 1 86 ? 1.987 -4.633 0.398 1.00 95.25 86 ASP A N 1
ATOM 705 C CA . ASP A 1 86 ? 3.018 -5.173 -0.490 1.00 95.25 86 ASP A CA 1
ATOM 706 C C . ASP A 1 86 ? 4.022 -4.095 -0.936 1.00 95.25 86 ASP A C 1
ATOM 708 O O . ASP A 1 86 ? 5.206 -4.370 -1.142 1.00 95.25 86 ASP A O 1
ATOM 712 N N . GLY A 1 87 ? 3.566 -2.839 -0.975 1.00 92.31 87 GLY A N 1
ATOM 713 C CA . GLY A 1 87 ? 4.340 -1.715 -1.486 1.00 92.31 87 GLY A CA 1
ATOM 714 C C . GLY A 1 87 ? 4.367 -1.702 -3.012 1.00 92.31 87 GLY A C 1
ATOM 715 O O . GLY A 1 87 ? 3.686 -2.487 -3.653 1.00 92.31 87 GLY A O 1
ATOM 716 N N . ASN A 1 88 ? 5.134 -0.770 -3.579 1.00 95.06 88 ASN A N 1
ATOM 717 C CA . ASN A 1 88 ? 5.327 -0.676 -5.022 1.00 95.06 88 ASN A CA 1
ATOM 718 C C . ASN A 1 88 ? 6.789 -1.005 -5.353 1.00 95.06 88 ASN A C 1
ATOM 720 O O . ASN A 1 88 ? 7.696 -0.221 -5.041 1.00 95.06 88 ASN A O 1
ATOM 724 N N . GLN A 1 89 ? 7.037 -2.154 -5.978 1.00 97.12 89 GLN A N 1
ATOM 725 C CA . GLN A 1 89 ? 8.385 -2.628 -6.294 1.00 97.12 89 GLN A CA 1
ATOM 726 C C . GLN A 1 89 ? 9.034 -1.844 -7.449 1.00 97.12 89 GLN A C 1
ATOM 728 O O . GLN A 1 89 ? 10.261 -1.837 -7.582 1.00 97.12 89 GLN A O 1
ATOM 733 N N . CYS A 1 90 ? 8.254 -1.071 -8.209 1.00 97.75 90 CYS A N 1
ATOM 734 C CA . CYS A 1 90 ? 8.768 -0.146 -9.220 1.00 97.75 90 CYS A CA 1
ATOM 735 C C . CYS A 1 90 ? 9.374 1.142 -8.648 1.00 97.75 90 CYS A C 1
ATOM 737 O O . CYS A 1 90 ? 10.027 1.878 -9.385 1.00 97.75 90 CYS A O 1
ATOM 739 N N . THR A 1 91 ? 9.225 1.422 -7.348 1.00 97.19 91 THR A N 1
ATOM 740 C CA . THR A 1 91 ? 9.775 2.639 -6.709 1.00 97.19 91 THR A CA 1
ATOM 741 C C . THR A 1 91 ? 11.292 2.776 -6.840 1.00 97.19 91 THR A C 1
ATOM 743 O O . THR A 1 91 ? 11.813 3.890 -6.879 1.00 97.19 91 THR A O 1
ATOM 746 N N . SER A 1 92 ? 12.005 1.654 -6.954 1.00 96.56 92 SER A N 1
ATOM 747 C CA . SER A 1 92 ? 13.456 1.621 -7.169 1.00 96.56 92 SER A CA 1
ATOM 748 C C . SER A 1 92 ? 13.882 1.869 -8.624 1.00 96.56 92 SER A C 1
ATOM 750 O O . SER A 1 92 ? 15.078 1.931 -8.897 1.00 96.56 92 SER A O 1
ATOM 752 N N . ASN A 1 93 ? 12.925 2.039 -9.547 1.00 96.31 93 ASN A N 1
ATOM 753 C CA . ASN A 1 93 ? 13.131 2.097 -10.998 1.00 96.31 93 ASN A CA 1
ATOM 754 C C . ASN A 1 93 ? 14.005 0.936 -11.521 1.00 96.31 93 ASN A C 1
ATOM 756 O O . ASN A 1 93 ? 15.074 1.176 -12.084 1.00 96.31 93 ASN A O 1
ATOM 760 N N . PRO A 1 94 ? 13.577 -0.329 -11.339 1.00 96.75 94 PRO A N 1
ATOM 761 C CA . PRO A 1 94 ? 14.414 -1.486 -11.658 1.00 96.75 94 PRO A CA 1
ATOM 762 C C . PRO A 1 94 ? 14.593 -1.717 -13.169 1.00 96.75 94 PRO A C 1
ATOM 764 O O . PRO A 1 94 ? 15.581 -2.320 -13.588 1.00 96.75 94 PRO A O 1
ATOM 767 N N . CYS A 1 95 ? 13.665 -1.229 -13.999 1.00 97.12 95 CYS A N 1
ATOM 768 C CA . CYS A 1 95 ? 13.702 -1.429 -15.445 1.00 97.12 95 CYS A CA 1
ATOM 769 C C . CYS A 1 95 ? 14.662 -0.447 -16.121 1.00 97.12 95 CYS A C 1
ATOM 771 O O . CYS A 1 95 ? 14.455 0.767 -16.117 1.00 97.12 95 CYS A O 1
ATOM 773 N N . GLN A 1 96 ? 15.721 -0.987 -16.720 1.00 95.50 96 GLN A N 1
ATOM 774 C CA . GLN A 1 96 ? 16.753 -0.204 -17.395 1.00 95.50 96 GLN A CA 1
ATOM 775 C C . GLN A 1 96 ? 16.357 0.148 -18.836 1.00 95.50 96 GLN A C 1
ATOM 777 O O . GLN A 1 96 ? 15.356 -0.336 -19.363 1.00 95.50 96 GLN A O 1
ATOM 782 N N . ASN A 1 97 ? 17.165 0.995 -19.483 1.00 95.69 97 ASN A N 1
ATOM 783 C CA . ASN A 1 97 ? 17.066 1.319 -20.914 1.00 95.69 97 ASN A CA 1
ATOM 784 C C . ASN A 1 97 ? 15.687 1.839 -21.367 1.00 95.69 97 ASN A C 1
ATOM 786 O O . ASN A 1 97 ? 15.269 1.613 -22.498 1.00 95.69 97 ASN A O 1
ATOM 790 N N . GLY A 1 98 ? 14.976 2.543 -20.481 1.00 94.81 98 GLY A N 1
ATOM 791 C CA . GLY A 1 98 ? 13.648 3.085 -20.779 1.00 94.81 98 GLY A CA 1
ATOM 792 C C . GLY A 1 98 ? 12.520 2.050 -20.761 1.00 94.81 98 GLY A C 1
ATOM 793 O O . GLY A 1 98 ? 11.437 2.346 -21.261 1.00 94.81 98 GLY A O 1
ATOM 794 N N . GLY A 1 99 ? 12.750 0.858 -20.199 1.00 96.12 99 GLY A N 1
ATOM 795 C CA . GLY A 1 99 ? 11.701 -0.140 -19.998 1.00 96.12 99 GLY A CA 1
ATOM 796 C C . GLY A 1 99 ? 10.607 0.334 -19.034 1.00 96.12 99 GLY A C 1
ATOM 797 O O . GLY A 1 99 ? 10.868 1.067 -18.077 1.00 96.12 99 GLY A O 1
ATOM 798 N N . LEU A 1 100 ? 9.371 -0.106 -19.273 1.00 96.62 100 LEU A N 1
ATOM 799 C CA . LEU A 1 100 ? 8.224 0.187 -18.414 1.00 96.62 100 LEU A CA 1
ATOM 800 C C . LEU A 1 100 ? 8.165 -0.816 -17.258 1.00 96.62 100 LEU A C 1
ATOM 802 O O . LEU A 1 100 ? 8.063 -2.020 -17.488 1.00 96.62 100 LEU A O 1
ATOM 806 N N . CYS A 1 101 ? 8.168 -0.310 -16.024 1.00 97.75 101 CYS A N 1
ATOM 807 C CA . CYS A 1 101 ? 7.951 -1.129 -14.836 1.00 97.75 101 CYS A CA 1
ATOM 808 C C . CYS A 1 101 ? 6.462 -1.263 -14.519 1.00 97.75 101 CYS A C 1
ATOM 810 O O . CYS A 1 101 ? 5.744 -0.263 -14.454 1.00 97.75 101 CYS A O 1
ATOM 812 N N . VAL A 1 102 ? 6.020 -2.497 -14.286 1.00 97.50 102 VAL A N 1
ATOM 813 C CA . VAL A 1 102 ? 4.683 -2.814 -13.787 1.00 97.50 102 VAL A CA 1
ATOM 814 C C . VAL A 1 102 ? 4.805 -3.555 -12.464 1.00 97.50 102 VAL A C 1
ATOM 816 O O . VAL A 1 102 ? 5.412 -4.623 -12.388 1.00 97.50 102 VAL A O 1
ATOM 819 N N . ASP A 1 103 ? 4.205 -2.959 -11.443 1.00 97.12 103 ASP A N 1
ATOM 820 C CA . ASP A 1 103 ? 4.123 -3.471 -10.080 1.00 97.12 103 ASP A CA 1
ATOM 821 C C . ASP A 1 103 ? 3.336 -4.787 -10.016 1.00 97.12 103 ASP A C 1
ATOM 823 O O . ASP A 1 103 ? 2.351 -4.958 -10.743 1.00 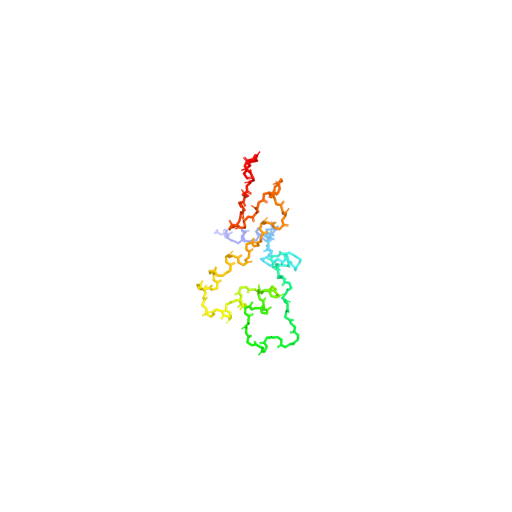97.12 103 ASP A O 1
ATOM 827 N N . GLN A 1 104 ? 3.771 -5.728 -9.180 1.00 96.44 104 GLN A N 1
ATOM 828 C CA . GLN A 1 104 ? 3.131 -7.030 -8.996 1.00 96.44 104 GLN A CA 1
ATOM 829 C C . GLN A 1 104 ? 3.247 -7.473 -7.542 1.00 96.44 104 GLN A C 1
ATOM 831 O O . GLN A 1 104 ? 4.143 -7.066 -6.826 1.00 96.44 104 GLN A O 1
ATOM 836 N N . LEU A 1 105 ? 2.402 -8.409 -7.116 1.00 96.00 105 LEU A N 1
ATOM 837 C CA . LEU A 1 105 ? 2.486 -8.941 -5.756 1.00 96.00 105 LEU A CA 1
ATOM 838 C C . LEU A 1 105 ? 3.884 -9.517 -5.470 1.00 96.00 105 LEU A C 1
ATOM 840 O O . LEU A 1 105 ? 4.312 -10.477 -6.121 1.00 96.00 105 LEU A O 1
ATOM 844 N N . GLN A 1 106 ? 4.590 -8.914 -4.514 1.00 95.44 106 GLN A N 1
ATOM 845 C CA . GLN A 1 106 ? 5.958 -9.232 -4.097 1.00 95.44 106 GLN A CA 1
ATOM 846 C C . GLN A 1 106 ? 6.996 -9.219 -5.234 1.00 95.44 106 GLN A C 1
ATOM 848 O O . GLN A 1 106 ? 8.067 -9.819 -5.103 1.00 95.44 106 GLN A O 1
ATOM 853 N N . SER A 1 107 ? 6.698 -8.594 -6.374 1.00 96.38 107 SER A N 1
ATOM 854 C CA . SER A 1 107 ? 7.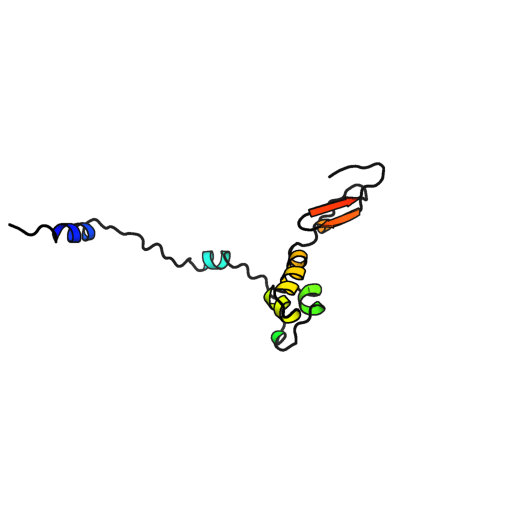523 -8.689 -7.580 1.00 96.38 107 SER A CA 1
ATOM 855 C C . SER A 1 107 ? 7.283 -7.518 -8.532 1.00 96.38 107 SER A C 1
ATOM 857 O O . SER A 1 107 ? 6.495 -6.626 -8.274 1.00 96.38 107 SER A O 1
ATOM 859 N N . TYR A 1 108 ? 7.987 -7.487 -9.654 1.00 96.88 108 TYR A N 1
ATOM 860 C CA . TYR A 1 108 ? 7.725 -6.522 -10.715 1.00 96.88 108 TYR A CA 1
ATOM 861 C C . TYR A 1 108 ? 7.944 -7.192 -12.065 1.00 96.88 108 TYR A C 1
ATOM 863 O O . TYR A 1 108 ? 8.603 -8.229 -12.163 1.00 96.88 108 TYR A O 1
ATOM 871 N N . ILE A 1 109 ? 7.385 -6.592 -13.111 1.00 96.88 109 ILE A N 1
ATOM 872 C CA . ILE A 1 109 ? 7.619 -6.977 -14.501 1.00 96.88 109 ILE A CA 1
ATOM 873 C C . ILE A 1 109 ? 8.203 -5.774 -15.232 1.00 96.88 109 ILE A C 1
ATOM 875 O O . ILE A 1 109 ? 7.657 -4.673 -15.156 1.00 96.88 109 ILE A O 1
ATOM 879 N N . CYS A 1 110 ? 9.286 -5.999 -15.972 1.00 97.56 110 CYS A N 1
ATOM 880 C CA . CYS A 1 110 ? 9.831 -5.019 -16.900 1.00 97.56 110 CYS A CA 1
ATOM 881 C C . CYS A 1 110 ? 9.394 -5.331 -18.330 1.00 97.56 110 CYS A C 1
ATOM 883 O O . CYS A 1 110 ? 9.702 -6.392 -18.869 1.00 97.56 110 CYS A O 1
ATOM 885 N N . PHE A 1 111 ? 8.710 -4.380 -18.960 1.00 96.56 111 PHE A N 1
ATOM 886 C CA . PHE A 1 111 ? 8.464 -4.395 -20.397 1.00 96.56 111 PHE A CA 1
ATOM 887 C C . PHE A 1 111 ? 9.585 -3.629 -21.095 1.00 96.56 111 PHE A C 1
ATOM 889 O O . PHE A 1 111 ? 9.672 -2.403 -20.999 1.00 96.56 111 PHE A O 1
ATOM 896 N N . CYS A 1 112 ? 10.464 -4.371 -21.761 1.00 96.56 112 CYS A N 1
ATOM 897 C CA . CYS A 1 112 ? 11.610 -3.834 -22.482 1.00 96.56 112 CYS A CA 1
ATOM 898 C C . CYS A 1 112 ? 11.220 -3.341 -23.884 1.00 96.56 112 CYS A C 1
ATOM 900 O O . CYS A 1 112 ? 10.244 -3.810 -24.468 1.00 96.56 112 CYS A O 1
ATOM 902 N N . LEU A 1 113 ? 12.001 -2.401 -24.421 1.00 94.69 113 LEU A N 1
ATOM 903 C CA . LEU A 1 113 ? 11.957 -2.051 -25.845 1.00 94.69 113 LEU A CA 1
ATOM 904 C C . LEU A 1 113 ? 12.553 -3.195 -26.684 1.00 94.69 113 LEU A C 1
ATOM 906 O O . LEU A 1 113 ? 13.324 -3.990 -26.153 1.00 94.69 113 LEU A O 1
ATOM 910 N N . ASP A 1 114 ? 12.238 -3.235 -27.982 1.00 94.44 114 ASP A N 1
ATOM 911 C CA . ASP A 1 114 ? 12.532 -4.363 -28.888 1.00 94.44 114 ASP A CA 1
ATOM 912 C C . ASP A 1 114 ? 13.996 -4.855 -28.873 1.00 94.44 114 ASP A C 1
ATOM 914 O O . ASP A 1 114 ? 14.241 -6.048 -29.033 1.00 94.44 114 ASP A O 1
ATOM 918 N N . ASP A 1 115 ? 14.963 -3.962 -28.641 1.00 95.12 115 ASP A N 1
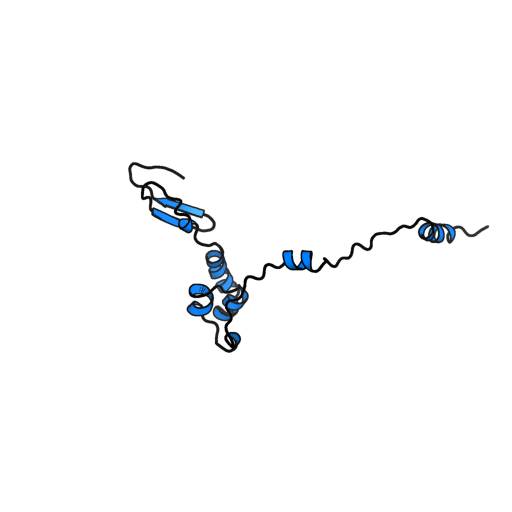ATOM 919 C CA . ASP A 1 115 ? 16.399 -4.282 -28.642 1.00 95.12 115 ASP A CA 1
ATOM 920 C C . ASP A 1 115 ? 16.958 -4.702 -27.264 1.00 95.12 115 ASP A C 1
ATOM 922 O O . ASP A 1 115 ? 18.168 -4.894 -27.116 1.00 95.12 115 ASP A O 1
ATOM 926 N N . PHE A 1 116 ? 16.114 -4.824 -26.233 1.00 94.44 116 PHE A N 1
ATOM 927 C CA . PHE A 1 116 ? 16.537 -5.147 -24.868 1.00 94.44 116 PHE A CA 1
ATOM 928 C C . PHE A 1 116 ? 15.794 -6.358 -24.301 1.00 94.44 116 PHE A C 1
ATOM 930 O O . PHE A 1 116 ? 14.591 -6.526 -24.475 1.00 94.44 116 PHE A O 1
ATOM 937 N N . GLU A 1 117 ? 16.509 -7.163 -23.520 1.00 91.62 117 GLU A N 1
ATOM 938 C CA . GLU A 1 117 ? 15.959 -8.292 -22.770 1.00 91.62 117 GLU A CA 1
ATOM 939 C C . GLU A 1 117 ? 16.511 -8.322 -21.337 1.00 91.62 117 GLU A C 1
ATOM 941 O O . GLU A 1 117 ? 17.515 -7.682 -21.018 1.00 91.62 117 GLU A O 1
ATOM 946 N N . GLY A 1 118 ? 15.821 -9.037 -20.449 1.00 82.38 118 GLY A N 1
ATOM 947 C CA . GLY A 1 118 ? 16.139 -9.125 -19.025 1.00 82.38 118 GLY A CA 1
ATOM 948 C C . GLY A 1 118 ? 15.041 -9.863 -18.256 1.00 82.38 118 GLY A C 1
ATOM 949 O O . GLY A 1 118 ? 14.002 -10.189 -18.830 1.00 82.38 118 GLY A O 1
ATOM 950 N N . ARG A 1 119 ? 15.281 -10.156 -16.974 1.00 64.25 119 ARG A N 1
ATOM 951 C CA . ARG A 1 119 ? 14.273 -10.684 -16.043 1.00 64.25 119 ARG A CA 1
ATOM 952 C C . ARG A 1 119 ? 13.978 -9.645 -14.977 1.00 64.25 119 ARG A C 1
ATOM 954 O O . ARG A 1 119 ? 14.969 -9.153 -14.398 1.00 64.25 119 ARG A O 1
#